Protein 7ZVM (pdb70)

Foldseek 3Di:
DDPPQKDKAWDPVPNDDAFKTKIKIWGAAQGKFAKKFFAFKKKKKAWQAAWKFKDWAPDTDTDHHGDIDMHGGPIIMMIGRRGNDIGIIIMMIGSDDDGRMDGD

Organism: Thermococcus barophilus (strain DSM 11836 / MP) (NCBI:txid391623)

B-factor: mean 29.09, std 11.27, range [15.62, 90.48]

Structure (mmCIF, N/CA/C/O backbone):
data_7ZVM
#
_entry.id   7ZVM
#
_cell.length_a   48.482
_cell.length_b   52.410
_cell.length_c   112.868
_cell.angle_alpha   90.000
_cell.angle_beta   90.000
_cell.angle_gamma   90.000
#
_symmetry.space_group_name_H-M   'I 2 2 2'
#
loop_
_entity.id
_entity.type
_entity.pdbx_description
1 polymer '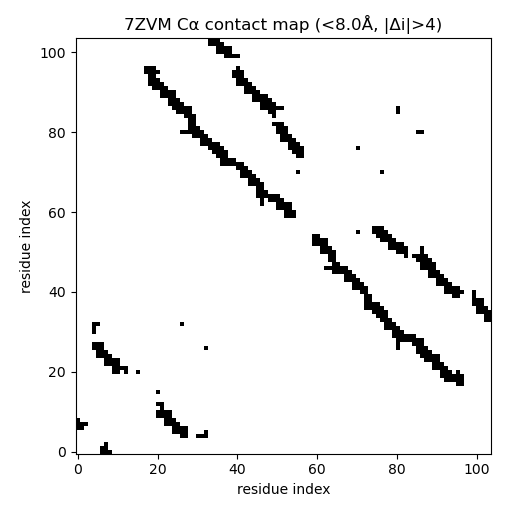Mannose-6-phosphate isomerase'
2 non-polymer 'MAGNESIUM ION'
3 water water
#
loop_
_atom_site.group_PDB
_atom_site.id
_atom_site.type_symbol
_atom_site.label_atom_id
_atom_site.label_alt_id
_atom_site.label_comp_id
_atom_site.label_asym_id
_atom_site.label_entity_id
_atom_site.label_seq_id
_atom_site.pdbx_PDB_ins_code
_atom_site.Cartn_x
_atom_site.Cartn_y
_atom_site.Cartn_z
_atom_site.occupancy
_atom_site.B_iso_or_equiv
_atom_site.auth_seq_id
_atom_site.auth_comp_id
_atom_site.auth_asym_id
_atom_site.auth_atom_id
_atom_site.pdbx_PDB_model_num
ATOM 1 N N . ILE A 1 9 ? 10.476 -12.656 17.686 1.00 36.32 9 ILE A N 1
ATOM 2 C CA . ILE A 1 9 ? 9.264 -12.658 18.618 1.00 38.61 9 ILE A CA 1
ATOM 3 C C . ILE A 1 9 ? 8.250 -11.540 18.267 1.00 31.49 9 ILE A C 1
ATOM 4 O O . ILE A 1 9 ? 8.591 -10.358 18.288 1.00 33.42 9 ILE A O 1
ATOM 9 N N . ASP A 1 10 ? 6.980 -11.909 18.101 1.00 36.20 10 ASP A N 1
ATOM 10 C CA . ASP A 1 10 ? 5.923 -10.947 17.698 1.00 37.54 10 ASP A CA 1
ATOM 11 C C . ASP A 1 10 ? 5.386 -10.151 18.888 1.00 30.27 10 ASP A C 1
ATOM 12 O O . ASP A 1 10 ? 4.999 -10.755 19.852 1.00 39.72 10 ASP A O 1
ATOM 17 N N . ARG A 1 11 ? 5.264 -8.833 18.751 1.00 28.52 11 ARG A N 1
ATOM 18 C CA . ARG A 1 11 ? 4.701 -7.919 19.771 1.00 33.82 11 ARG A CA 1
ATOM 19 C C . ARG A 1 11 ? 3.648 -7.015 19.102 1.00 31.19 11 ARG A C 1
ATOM 20 O O . ARG A 1 11 ? 3.505 -5.884 19.532 1.00 36.67 11 ARG A O 1
ATOM 28 N N . GLY A 1 12 ? 2.974 -7.496 18.061 1.00 36.29 12 GLY A N 1
ATOM 29 C CA . GLY A 1 12 ? 1.816 -6.808 17.433 1.00 40.29 12 GLY A CA 1
ATOM 30 C C . GLY A 1 12 ? 2.228 -5.725 16.429 1.00 29.05 12 GLY A C 1
ATOM 31 O O . GLY A 1 12 ? 2.159 -5.971 15.210 1.00 35.28 12 GLY A O 1
ATOM 32 N N . THR A 1 13 ? 2.667 -4.561 16.899 1.00 31.57 13 THR A N 1
ATOM 33 C CA . THR A 1 13 ? 3.109 -3.431 16.035 1.00 28.68 13 THR A CA 1
ATOM 34 C C . THR A 1 13 ? 4.603 -3.559 15.695 1.00 28.58 13 THR A C 1
ATOM 35 O O . THR A 1 13 ? 5.073 -2.832 14.795 1.00 25.40 13 THR A O 1
ATOM 39 N N . TYR A 1 14 ? 5.317 -4.464 16.351 1.00 23.43 14 TYR A N 1
ATOM 40 C CA . TYR A 1 14 ? 6.774 -4.686 16.108 1.00 20.01 14 TYR A CA 1
ATOM 41 C C . TYR A 1 14 ? 7.123 -6.135 16.420 1.00 26.42 14 TYR A C 1
ATOM 42 O O . TYR A 1 14 ? 6.317 -6.840 16.979 1.00 28.32 14 TYR A O 1
ATOM 51 N N . ARG A 1 15 ? 8.279 -6.579 15.956 1.00 22.19 15 ARG A N 1
ATOM 52 C CA . ARG A 1 15 ? 8.888 -7.867 16.302 1.00 21.58 15 ARG A CA 1
ATOM 53 C C . ARG A 1 15 ? 10.225 -7.568 16.992 1.00 21.45 15 ARG A C 1
ATOM 54 O O . ARG A 1 15 ? 10.840 -6.495 16.709 1.00 21.42 15 ARG A O 1
ATOM 62 N N . LYS A 1 16 ? 10.674 -8.452 17.875 1.00 25.71 16 LYS A N 1
ATOM 63 C CA . LYS A 1 16 ? 11.944 -8.207 18.587 1.00 29.33 16 LYS A CA 1
ATOM 64 C C . LYS A 1 16 ? 12.747 -9.501 18.621 1.00 28.31 16 LYS A C 1
ATOM 65 O O . LYS A 1 16 ? 12.174 -10.573 18.659 1.00 27.71 16 LYS A O 1
ATOM 71 N N . ALA A 1 17 ? 14.062 -9.359 18.604 1.00 20.64 17 ALA A N 1
ATOM 72 C CA . ALA A 1 17 ? 15.023 -10.468 18.771 1.00 22.23 17 ALA A CA 1
ATOM 73 C C . ALA A 1 17 ? 16.013 -10.030 19.848 1.00 19.22 17 ALA A C 1
ATOM 74 O O . ALA A 1 17 ? 16.775 -9.102 19.656 1.00 22.04 17 ALA A O 1
ATOM 76 N N . PRO A 1 18 ? 16.016 -10.680 21.014 1.00 22.47 18 PRO A N 1
ATOM 77 C CA . PRO A 1 18 ? 16.987 -10.388 22.061 1.00 21.89 18 PRO A CA 1
ATOM 78 C C . PRO A 1 18 ? 18.402 -10.702 21.573 1.00 19.78 18 PRO A C 1
ATOM 79 O O . PRO A 1 18 ? 18.590 -11.666 20.868 1.00 20.29 18 PRO A O 1
ATOM 83 N N . LEU A 1 19 ? 19.353 -9.894 21.995 1.00 18.95 19 LEU A N 1
ATOM 84 C CA . LEU A 1 19 ? 20.776 -10.131 21.675 1.00 21.58 19 LEU A CA 1
ATOM 85 C C . LEU A 1 19 ? 21.544 -10.419 22.971 1.00 21.49 19 LEU A C 1
ATOM 86 O O . LEU A 1 19 ? 21.371 -9.673 23.952 1.00 20.53 19 LEU A O 1
ATOM 91 N N . PHE A 1 20 ? 22.391 -11.437 22.956 1.00 19.91 20 PHE A N 1
ATOM 92 C CA . PHE A 1 20 ? 23.224 -11.834 24.112 1.00 21.25 20 PHE A CA 1
ATOM 93 C C . PHE A 1 20 ? 22.374 -11.993 25.363 1.00 20.93 20 PHE A C 1
ATOM 94 O O . PHE A 1 20 ? 22.743 -11.550 26.445 1.00 21.44 20 PHE A O 1
ATOM 102 N N . GLU A 1 21 ? 21.217 -12.620 25.186 1.00 22.69 21 GLU A N 1
ATOM 103 C CA . GLU A 1 21 ? 20.219 -12.763 26.263 1.00 28.20 21 GLU A CA 1
ATOM 104 C C . GLU A 1 21 ? 20.934 -13.361 27.480 1.00 25.11 21 GLU A C 1
ATOM 105 O O . GLU A 1 21 ? 21.528 -14.466 27.331 1.00 22.54 21 GLU A O 1
ATOM 111 N N . GLY A 1 22 ? 20.911 -12.648 28.643 1.00 25.58 22 GLY A N 1
ATOM 112 C CA . GLY A 1 22 ? 21.465 -13.184 29.891 1.00 21.07 22 GLY A CA 1
ATOM 113 C C . GLY A 1 22 ? 22.960 -12.945 30.040 1.00 21.76 22 GLY A C 1
ATOM 114 O O . GLY A 1 22 ? 23.491 -13.290 31.102 1.00 23.77 22 GLY A O 1
ATOM 115 N N . GLU A 1 23 ? 23.620 -12.355 29.067 1.00 20.44 23 GLU A N 1
ATOM 116 C CA . GLU A 1 23 ? 25.091 -12.193 29.111 1.00 23.52 23 GLU A CA 1
ATOM 117 C C . GLU A 1 23 ? 25.443 -10.755 29.450 1.00 25.16 23 GLU A C 1
ATOM 118 O O . GLU A 1 23 ? 26.626 -10.506 29.694 1.00 26.40 23 GLU A O 1
ATOM 124 N N . LEU A 1 24 ? 24.484 -9.830 29.350 1.00 21.90 24 LEU A N 1
ATOM 125 C CA . LEU A 1 24 ? 24.716 -8.397 29.671 1.00 19.66 24 LEU A CA 1
ATOM 126 C C . LEU A 1 24 ? 24.601 -8.178 31.172 1.00 22.96 24 LEU A C 1
ATOM 127 O O . LEU A 1 24 ? 23.883 -8.935 31.849 1.00 22.10 24 LEU A O 1
ATOM 132 N N . PRO A 1 25 ? 25.283 -7.146 31.740 1.00 20.23 25 PRO A N 1
ATOM 133 C CA . PRO A 1 25 ? 25.182 -6.871 33.165 1.00 21.51 25 PRO A CA 1
ATOM 134 C C . PRO A 1 25 ? 23.751 -6.442 33.547 1.00 22.99 25 PRO A C 1
ATOM 135 O O . PRO A 1 25 ? 23.019 -5.840 32.772 1.00 22.45 25 PRO A O 1
ATOM 139 N N . GLU A 1 26 ? 23.385 -6.752 34.783 1.00 29.30 26 GLU A N 1
ATOM 140 C CA . GLU A 1 26 ? 22.090 -6.343 35.373 1.00 33.87 26 GLU A CA 1
ATOM 141 C C . GLU A 1 26 ? 21.872 -4.845 35.115 1.00 32.82 26 GLU A C 1
ATOM 142 O O . GLU A 1 26 ? 22.759 -4.033 35.369 1.00 31.73 26 GLU A O 1
ATOM 148 N N . GLY A 1 27 ? 20.686 -4.5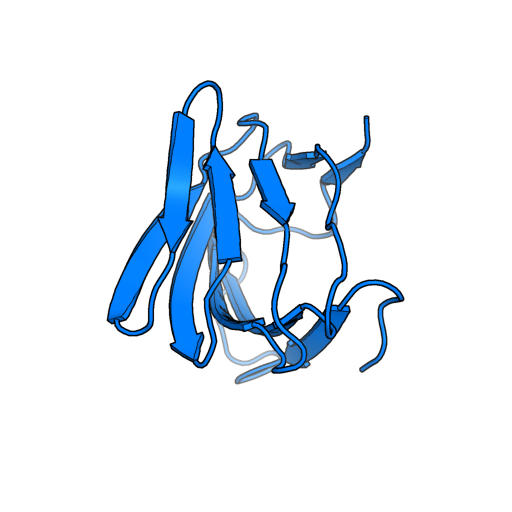11 34.555 1.00 23.99 27 GLY A N 1
ATOM 149 C CA . GLY A 1 27 ? 20.399 -3.116 34.242 1.00 23.86 27 GLY A CA 1
ATOM 150 C C . GLY A 1 27 ? 20.501 -2.828 32.761 1.00 22.09 27 GLY A C 1
ATOM 151 O O . GLY A 1 27 ? 20.238 -1.708 32.365 1.00 21.66 27 GLY A O 1
ATOM 152 N N . SER A 1 28 ? 20.948 -3.782 31.964 1.00 19.93 28 SER A N 1
ATOM 153 C CA . SER A 1 28 ? 21.173 -3.502 30.535 1.00 19.93 28 SER A CA 1
ATOM 154 C C . SER A 1 28 ? 20.496 -4.616 29.752 1.00 18.52 28 SER A C 1
ATOM 155 O O . SER A 1 28 ? 20.317 -5.737 30.289 1.00 19.34 28 SER A O 1
ATOM 158 N N . TYR A 1 29 ? 20.088 -4.297 28.539 1.00 18.28 29 TYR A N 1
ATOM 159 C CA . TYR A 1 29 ? 19.411 -5.253 27.655 1.00 18.92 29 TYR A CA 1
ATOM 160 C C . TYR A 1 29 ? 19.648 -4.793 26.223 1.00 19.39 29 TYR A C 1
ATOM 161 O O . TYR A 1 29 ? 19.753 -3.588 25.978 1.00 19.73 29 TYR A O 1
ATOM 170 N N . ALA A 1 30 ? 19.733 -5.739 25.317 1.00 16.79 30 ALA A N 1
ATOM 171 C CA . ALA A 1 30 ? 19.942 -5.402 23.897 1.00 18.70 30 ALA A CA 1
ATOM 172 C C . ALA A 1 30 ? 19.026 -6.239 23.020 1.00 17.83 30 ALA A C 1
ATOM 173 O O . ALA A 1 30 ? 18.773 -7.378 23.322 1.00 16.89 30 ALA A O 1
ATOM 175 N N . GLN A 1 31 ? 18.567 -5.634 21.948 1.00 17.82 31 GLN A N 1
ATOM 176 C CA . GLN A 1 31 ? 17.686 -6.359 21.027 1.00 18.48 31 GLN A CA 1
ATOM 177 C C . GLN A 1 31 ? 17.677 -5.671 19.673 1.00 17.72 31 GLN A C 1
ATOM 178 O O . GLN A 1 31 ? 18.063 -4.503 19.543 1.00 18.69 31 GLN A O 1
ATOM 184 N N . ILE A 1 32 ? 17.253 -6.454 18.694 1.00 17.68 32 ILE A N 1
ATOM 185 C CA . ILE A 1 32 ? 16.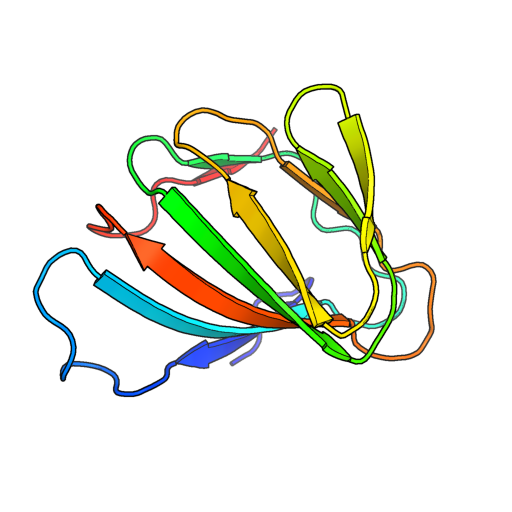846 -5.950 17.371 1.00 18.35 32 ILE A CA 1
ATOM 186 C C . ILE A 1 32 ? 15.347 -5.763 17.440 1.00 19.09 32 ILE A C 1
ATOM 187 O O . ILE A 1 32 ? 14.647 -6.674 17.888 1.00 19.20 32 ILE A O 1
ATOM 192 N N . VAL A 1 33 ? 14.906 -4.614 17.007 1.00 19.29 33 VAL A N 1
ATOM 193 C CA . VAL A 1 33 ? 13.462 -4.374 16.859 1.00 17.57 33 VAL A CA 1
ATOM 194 C C . VAL A 1 33 ? 13.149 -4.153 15.372 1.00 17.87 33 VAL A C 1
ATOM 195 O O . VAL A 1 33 ? 13.867 -3.417 14.700 1.00 20.06 33 VAL A O 1
ATOM 199 N N . GLU A 1 34 ? 12.033 -4.691 14.892 1.00 22.59 34 GLU A N 1
ATOM 200 C CA . GLU A 1 34 ? 11.523 -4.260 13.569 1.00 26.72 34 GLU A CA 1
ATOM 201 C C . GLU A 1 34 ? 10.093 -3.796 13.751 1.00 25.67 34 GLU A C 1
ATOM 202 O O . GLU A 1 34 ? 9.255 -4.596 14.145 1.00 27.17 34 GLU A O 1
ATOM 208 N N . ILE A 1 35 ? 9.895 -2.516 13.506 1.00 19.80 35 ILE A N 1
ATOM 209 C CA . ILE A 1 35 ? 8.549 -1.889 13.468 1.00 20.12 35 ILE A CA 1
ATOM 210 C C . ILE A 1 35 ? 7.932 -2.383 12.157 1.00 23.91 35 ILE A C 1
ATOM 211 O O . ILE A 1 35 ? 8.583 -2.352 11.116 1.00 21.00 35 ILE A O 1
ATOM 216 N N . LYS A 1 36 ? 6.738 -2.924 12.209 1.00 23.17 36 LYS A N 1
ATOM 217 C CA . LYS A 1 36 ? 6.173 -3.585 11.011 1.00 25.71 36 LYS A CA 1
ATOM 218 C C . LYS A 1 36 ? 5.818 -2.544 9.942 1.00 27.34 36 LYS A C 1
ATOM 219 O O . LYS A 1 36 ? 5.689 -1.356 10.216 1.00 23.01 36 LYS A O 1
ATOM 225 N N . PRO A 1 37 ? 5.637 -3.010 8.684 1.00 27.78 37 PRO A N 1
ATOM 226 C CA . PRO A 1 37 ? 5.230 -2.167 7.578 1.00 26.53 37 PRO A CA 1
ATOM 227 C C . PRO A 1 37 ? 4.028 -1.302 7.966 1.00 24.41 37 PRO A C 1
ATOM 228 O O . PRO A 1 37 ? 3.064 -1.822 8.466 1.00 22.66 37 PRO A O 1
ATOM 232 N N . LYS A 1 38 ? 4.156 -0.009 7.707 1.00 23.73 38 LYS A N 1
ATOM 233 C CA . LYS A 1 38 ? 3.061 0.977 7.736 1.00 26.90 38 LYS A CA 1
ATOM 234 C C . LYS A 1 38 ? 2.521 1.159 9.149 1.00 26.73 38 LYS A C 1
ATOM 235 O O . LYS A 1 38 ? 1.549 1.834 9.281 1.00 33.89 38 LYS A O 1
ATOM 241 N N . GLN A 1 39 ? 3.178 0.655 10.180 1.00 24.92 39 GLN A N 1
ATOM 242 C CA . GLN A 1 39 ? 2.620 0.638 11.552 1.00 21.30 39 GLN A CA 1
ATOM 243 C C . GLN A 1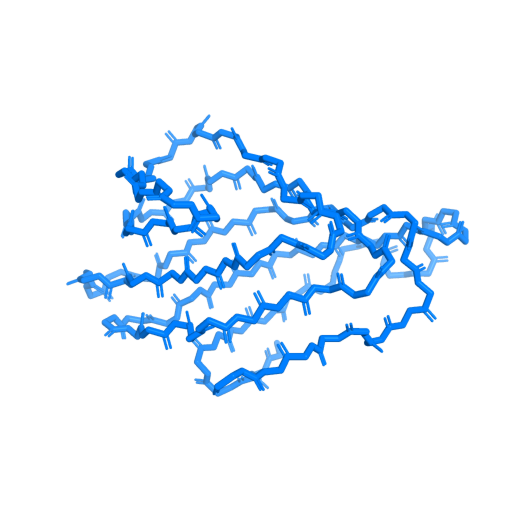 39 ? 3.092 1.862 12.350 1.00 21.93 39 GLN A C 1
ATOM 244 O O . GLN A 1 39 ? 4.259 2.364 12.219 1.00 23.75 39 GLN A O 1
ATOM 250 N N . THR A 1 40 ? 2.203 2.328 13.199 1.00 22.08 40 THR A N 1
ATOM 251 C CA . THR A 1 40 ? 2.469 3.334 14.242 1.00 20.80 40 THR A CA 1
ATOM 252 C C . THR A 1 40 ? 2.679 2.603 15.570 1.00 20.32 40 THR A C 1
ATOM 253 O O . THR A 1 40 ? 1.858 1.674 15.939 1.00 20.80 40 THR A O 1
ATOM 257 N N . VAL A 1 41 ? 3.782 2.962 16.235 1.00 19.61 41 VAL A N 1
ATOM 258 C CA . VAL A 1 41 ? 3.979 2.630 17.664 1.00 21.05 41 VAL A CA 1
ATOM 259 C C . VAL A 1 41 ? 3.603 3.890 18.420 1.00 20.52 41 VAL A C 1
ATOM 260 O O . VAL A 1 41 ? 4.268 4.919 18.285 1.00 21.04 41 VAL A O 1
ATOM 264 N N . PRO A 1 42 ? 2.471 3.831 19.155 1.00 21.49 42 PRO A N 1
ATOM 265 C CA . PRO A 1 42 ? 1.908 5.033 19.732 1.00 23.65 42 PRO A CA 1
ATOM 266 C C . PRO A 1 42 ? 2.700 5.565 20.936 1.00 22.06 42 PRO A C 1
ATOM 267 O O . PRO A 1 42 ? 3.634 4.935 21.435 1.00 18.02 42 PRO A O 1
ATOM 271 N N . LYS A 1 43 ? 2.300 6.753 21.345 1.00 22.92 43 LYS A N 1
ATOM 272 C CA . LYS A 1 43 ? 2.964 7.520 22.419 1.00 21.45 43 LYS A CA 1
ATOM 273 C C . LYS A 1 43 ? 3.031 6.678 23.695 1.00 23.31 43 LYS A C 1
ATOM 274 O O . LYS A 1 43 ? 2.051 6.070 24.109 1.00 25.42 43 LYS A O 1
ATOM 280 N N . HIS A 1 44 ? 4.217 6.628 24.241 1.00 19.30 44 HIS A N 1
ATOM 281 C CA . HIS A 1 44 ? 4.519 5.952 25.516 1.00 17.50 44 HIS A CA 1
ATOM 282 C C . HIS A 1 44 ? 5.807 6.530 26.078 1.00 18.67 44 HIS A C 1
ATOM 283 O O . HIS A 1 44 ? 6.564 7.187 25.348 1.00 20.34 44 HIS A O 1
ATOM 290 N N . TYR A 1 45 ? 5.980 6.327 27.371 1.00 17.49 45 TYR A N 1
ATOM 291 C CA . TYR A 1 45 ? 7.265 6.630 28.025 1.00 17.78 45 TYR A CA 1
ATOM 292 C C . TYR A 1 45 ? 7.623 5.495 28.969 1.00 19.49 45 TYR A C 1
ATOM 293 O O . TYR A 1 45 ? 6.780 4.618 29.285 1.00 21.49 45 TYR A O 1
ATOM 302 N N . HIS A 1 46 ? 8.904 5.457 29.311 1.00 18.31 46 HIS A N 1
ATOM 303 C CA . HIS A 1 46 ? 9.462 4.529 30.311 1.00 20.57 46 HIS A CA 1
ATOM 304 C C . HIS A 1 46 ? 9.685 5.280 31.620 1.00 20.35 46 HIS A C 1
ATOM 305 O O . HIS A 1 46 ? 10.183 6.400 31.582 1.00 21.53 46 HIS A O 1
ATOM 312 N N . GLU A 1 47 ? 9.376 4.645 32.743 1.00 24.75 47 GLU A N 1
ATOM 313 C CA . GLU A 1 47 ? 9.586 5.270 34.080 1.00 29.12 47 GLU A CA 1
ATOM 314 C C . GLU A 1 47 ? 11.082 5.406 34.383 1.00 30.21 47 GLU A C 1
ATOM 315 O O . GLU A 1 47 ? 11.428 6.392 34.927 1.00 30.10 47 GLU A O 1
ATOM 321 N N . LYS A 1 48 ? 11.919 4.426 34.042 1.00 27.47 48 LYS A N 1
ATOM 322 C CA . LYS A 1 48 ? 13.308 4.374 34.587 1.00 27.04 48 LYS A CA 1
ATOM 323 C C . LYS A 1 48 ? 14.352 4.252 33.462 1.00 30.01 48 LYS A C 1
ATOM 324 O O . LYS A 1 48 ? 15.429 4.815 33.562 1.00 33.15 48 LYS A O 1
ATOM 330 N N . GLN A 1 49 ? 14.023 3.457 32.444 1.00 23.70 49 GLN A N 1
ATOM 331 C CA . GLN A 1 49 ? 15.025 3.035 31.442 1.00 22.00 49 GLN A CA 1
ATOM 332 C C . GLN A 1 49 ? 15.326 4.155 30.462 1.00 25.59 49 GLN A C 1
ATOM 333 O O . GLN A 1 49 ? 14.466 4.957 30.145 1.00 23.12 49 GLN A O 1
ATOM 339 N N . TYR A 1 50 ? 16.557 4.116 29.979 1.00 18.64 50 TYR A N 1
ATOM 340 C CA . TYR A 1 50 ? 17.037 4.906 28.827 1.00 20.73 50 TYR A CA 1
ATOM 341 C C . TYR A 1 50 ? 17.082 3.966 27.620 1.00 19.47 50 TYR A C 1
ATOM 342 O O . TYR A 1 50 ? 17.404 2.723 27.821 1.00 23.51 50 TYR A O 1
ATOM 351 N N . GLU A 1 51 ? 16.827 4.484 26.428 1.00 22.98 51 GLU A N 1
ATOM 352 C CA . GLU A 1 51 ? 16.938 3.642 25.214 1.00 23.63 51 GLU A CA 1
ATOM 353 C C . GLU A 1 51 ? 17.827 4.342 24.207 1.00 25.34 51 GLU A C 1
ATOM 354 O O . GLU A 1 51 ? 17.633 5.473 23.934 1.00 24.34 51 GLU A O 1
ATOM 360 N N . LEU A 1 52 ? 18.832 3.627 23.768 1.00 21.06 52 LEU A N 1
ATOM 361 C CA . LEU A 1 52 ? 19.680 4.033 22.647 1.00 18.62 52 LEU A CA 1
ATOM 362 C C . LEU A 1 52 ? 19.251 3.225 21.440 1.00 21.87 52 LEU A C 1
ATOM 363 O O . LEU A 1 52 ? 19.124 1.986 21.574 1.00 21.75 52 LEU A O 1
ATOM 368 N N . PHE A 1 53 ? 19.067 3.890 20.326 1.00 20.44 53 PHE A N 1
ATOM 369 C CA . PHE A 1 53 ? 18.563 3.274 19.066 1.00 24.52 53 PHE A CA 1
ATOM 370 C C . PHE A 1 53 ? 19.586 3.616 17.983 1.00 22.21 53 PHE A C 1
ATOM 371 O O . PHE A 1 53 ? 19.952 4.746 17.854 1.00 23.64 53 PHE A O 1
ATOM 379 N N . TYR A 1 54 ? 20.022 2.624 17.236 1.00 18.80 54 TYR A N 1
ATOM 380 C CA . TYR A 1 54 ? 20.800 2.728 15.998 1.00 16.81 54 TYR A CA 1
ATOM 381 C C . TYR A 1 54 ? 19.882 2.259 14.878 1.00 18.45 54 TYR A C 1
ATOM 382 O O . TYR A 1 54 ? 19.378 1.138 14.961 1.00 18.72 54 TYR A O 1
ATOM 391 N N . ILE A 1 55 ? 19.627 3.119 13.895 1.00 17.00 55 ILE A N 1
ATOM 392 C CA . ILE A 1 55 ? 18.714 2.727 12.778 1.00 17.62 55 ILE A CA 1
ATOM 393 C C . ILE A 1 55 ? 19.497 1.873 11.770 1.00 20.07 55 ILE A C 1
ATOM 394 O O . ILE A 1 55 ? 20.445 2.386 11.165 1.00 20.94 55 ILE A O 1
ATOM 399 N N . ILE A 1 56 ? 19.070 0.615 11.602 1.00 19.47 56 ILE A N 1
ATOM 400 C CA . ILE A 1 56 ? 19.707 -0.331 10.663 1.00 20.98 56 ILE A CA 1
ATOM 401 C C . ILE A 1 56 ? 19.141 -0.107 9.271 1.00 20.59 56 ILE A C 1
ATOM 402 O O . ILE A 1 56 ? 19.937 -0.013 8.300 1.00 20.09 56 ILE A O 1
ATOM 407 N N . SER A 1 57 ? 17.821 -0.151 9.125 1.00 21.49 57 SER A N 1
ATOM 408 C CA . SER A 1 57 ? 17.207 -0.087 7.776 1.00 22.36 57 SER A CA 1
ATOM 409 C C . SER A 1 57 ? 15.753 0.379 7.870 1.00 21.90 57 SER A C 1
ATOM 410 O O . SER A 1 57 ? 15.133 0.303 8.941 1.00 21.13 57 SER A O 1
ATOM 413 N N . GLY A 1 58 ? 15.293 0.900 6.751 1.00 22.23 58 GLY A N 1
ATOM 414 C CA . GLY A 1 58 ? 13.987 1.558 6.633 1.00 23.74 58 GLY A CA 1
ATOM 415 C C . GLY A 1 58 ? 14.042 3.038 6.980 1.00 25.51 58 GLY A C 1
ATOM 416 O O . GLY A 1 58 ? 15.130 3.607 7.282 1.00 24.25 58 GLY A O 1
ATOM 417 N N . GLN A 1 59 ? 12.873 3.647 6.983 1.00 25.01 59 GLN A N 1
ATOM 418 C CA . GLN A 1 59 ? 12.688 5.063 7.285 1.00 30.22 59 GLN A CA 1
ATOM 419 C C . GLN A 1 59 ? 11.408 5.190 8.086 1.00 29.31 59 GLN A C 1
ATOM 420 O O . GLN A 1 59 ? 10.447 4.514 7.778 1.00 29.06 59 GLN A O 1
ATOM 426 N N . ALA A 1 60 ? 11.426 6.066 9.063 1.00 18.95 60 ALA A N 1
ATOM 427 C CA . ALA A 1 60 ? 10.220 6.346 9.871 1.00 19.22 60 ALA A CA 1
ATOM 428 C C . ALA A 1 60 ? 10.261 7.754 10.449 1.00 20.13 60 ALA A C 1
ATOM 429 O O . ALA A 1 60 ? 11.327 8.388 10.524 1.00 23.37 60 ALA A O 1
ATOM 431 N N . LYS A 1 61 ? 9.111 8.228 10.852 1.00 21.13 61 LYS A N 1
ATOM 432 C CA . LYS A 1 61 ? 9.012 9.393 11.740 1.00 26.38 61 LYS A CA 1
ATOM 433 C C . LYS A 1 61 ? 9.19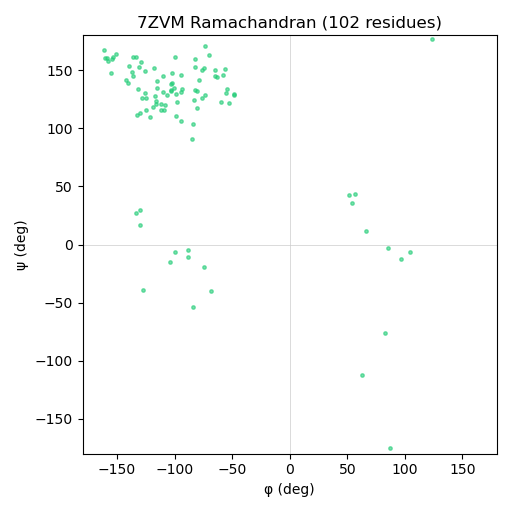5 8.872 13.163 1.00 28.68 61 LYS A C 1
ATOM 434 O O . LYS A 1 61 ? 8.516 7.953 13.552 1.00 26.93 61 LYS A O 1
ATOM 440 N N . LEU A 1 62 ? 10.157 9.422 13.870 1.00 21.42 62 LEU A N 1
ATOM 441 C CA . LEU A 1 62 ? 10.450 9.059 15.256 1.00 21.93 62 LEU A CA 1
ATOM 442 C C . LEU A 1 62 ? 10.185 10.302 16.086 1.00 26.22 62 LEU A C 1
ATOM 443 O O . LEU A 1 62 ? 10.772 11.331 15.811 1.00 22.27 62 LEU A O 1
ATOM 448 N N . GLY A 1 63 ? 9.275 10.201 17.040 1.00 19.53 63 GLY A N 1
ATOM 449 C CA . GLY A 1 63 ? 8.929 11.315 17.922 1.00 20.80 63 GLY A CA 1
ATOM 450 C C . GLY A 1 63 ? 9.580 11.095 19.285 1.00 21.24 63 GLY A C 1
ATOM 451 O O . GLY A 1 63 ? 9.549 10.013 19.788 1.00 18.68 63 GLY A O 1
ATOM 452 N N . ILE A 1 64 ? 10.217 12.144 19.763 1.00 21.28 64 ILE A N 1
ATOM 453 C CA . ILE A 1 64 ? 10.830 12.260 21.105 1.00 20.49 64 ILE A CA 1
ATOM 454 C C . ILE A 1 64 ? 10.396 13.597 21.687 1.00 21.02 64 ILE A C 1
ATOM 455 O O . ILE A 1 64 ? 10.840 14.680 21.181 1.00 21.75 64 ILE A O 1
ATOM 460 N N . GLU A 1 65 ? 9.570 13.528 22.719 1.00 23.16 65 GLU A N 1
ATOM 461 C CA . GLU A 1 65 ? 9.082 14.723 23.450 1.00 25.79 65 GLU A CA 1
ATOM 462 C C . GLU A 1 65 ? 8.262 15.576 22.470 1.00 27.04 65 GLU A C 1
ATOM 463 O O . GLU A 1 65 ? 7.217 15.109 22.020 1.00 29.41 65 GLU A O 1
ATOM 469 N N . GLU A 1 66 ? 8.738 16.757 22.099 1.00 27.99 66 GLU A N 1
ATOM 470 C CA . GLU A 1 66 ? 7.987 17.668 21.195 1.00 26.97 66 GLU A CA 1
ATOM 471 C C . GLU A 1 66 ? 8.507 17.566 19.775 1.00 32.55 66 GLU A C 1
ATOM 472 O O . GLU A 1 66 ? 7.883 18.188 18.937 1.00 40.86 66 GLU A O 1
ATOM 478 N N . ARG A 1 67 ? 9.592 16.835 19.515 1.00 37.70 67 ARG A N 1
ATOM 479 C CA . ARG A 1 67 ? 10.260 16.824 18.180 1.00 43.31 67 ARG A CA 1
ATOM 480 C C . ARG A 1 67 ? 9.900 15.531 17.421 1.00 38.40 67 ARG A C 1
ATOM 481 O O . ARG A 1 67 ? 9.805 14.450 18.007 1.00 27.81 67 ARG A O 1
ATOM 489 N N . GLU A 1 68 ? 9.622 15.650 16.127 1.00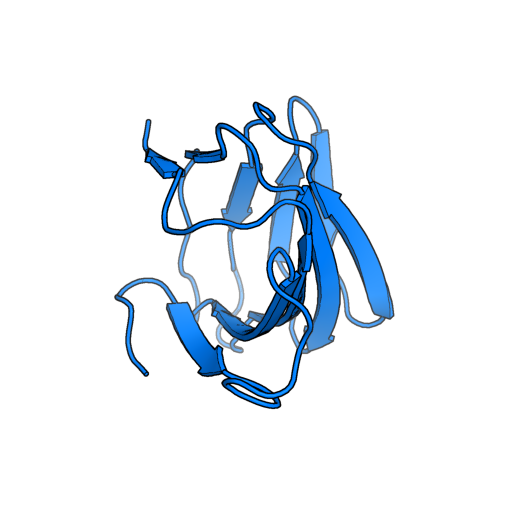 35.65 68 GLU A N 1
ATOM 490 C CA . GLU A 1 68 ? 9.502 14.474 15.246 1.00 32.69 68 GLU A CA 1
ATOM 491 C C . GLU A 1 68 ? 10.717 14.543 14.337 1.00 29.43 68 GLU A C 1
ATOM 492 O O . GLU A 1 68 ? 10.920 15.591 13.777 1.00 36.51 68 GLU A O 1
ATOM 498 N N . TYR A 1 69 ? 11.433 13.431 14.195 1.00 22.00 69 TYR A N 1
ATOM 499 C CA . TYR A 1 69 ? 12.630 13.268 13.349 1.00 23.05 69 TYR A CA 1
ATOM 500 C C . TYR A 1 69 ? 12.334 12.367 12.162 1.00 23.74 69 TYR A C 1
ATOM 501 O O . TYR A 1 69 ? 11.555 11.444 12.318 1.00 24.84 69 TYR A O 1
ATOM 510 N N . ASP A 1 70 ? 12.951 12.663 11.026 1.00 27.65 70 ASP A N 1
ATOM 511 C CA . ASP A 1 70 ? 12.974 11.731 9.862 1.00 29.27 70 ASP A CA 1
ATOM 512 C C . ASP A 1 70 ? 14.135 10.771 10.080 1.00 29.17 70 ASP A C 1
ATOM 513 O O . ASP A 1 70 ? 15.227 11.101 9.718 1.00 31.58 70 ASP A O 1
ATOM 518 N N . ALA A 1 71 ? 13.861 9.659 10.727 1.00 22.63 71 ALA A N 1
ATOM 519 C CA . ALA A 1 71 ? 14.850 8.624 11.093 1.00 20.79 71 ALA A CA 1
ATOM 520 C C . ALA A 1 71 ? 15.210 7.788 9.856 1.00 21.54 71 ALA A C 1
ATOM 521 O O . ALA A 1 71 ? 14.319 7.258 9.196 1.00 22.62 71 ALA A O 1
ATOM 523 N N . LYS A 1 72 ? 16.498 7.698 9.563 1.00 25.82 72 LYS A N 1
ATOM 524 C CA . LYS A 1 72 ? 17.064 7.030 8.389 1.00 28.51 72 LYS A CA 1
ATOM 525 C C . LYS A 1 72 ? 18.222 6.166 8.861 1.00 31.30 72 LYS A C 1
ATOM 526 O O . LYS A 1 72 ? 18.719 6.354 9.956 1.00 26.31 72 LYS A O 1
ATOM 532 N N . PRO A 1 73 ? 18.651 5.170 8.050 1.00 21.16 73 PRO A N 1
ATOM 533 C CA . PRO A 1 73 ? 19.730 4.270 8.443 1.00 22.07 73 PRO A CA 1
ATOM 534 C C . PRO A 1 73 ? 21.006 5.045 8.835 1.00 20.81 73 PRO A C 1
ATOM 535 O O . PRO A 1 73 ? 21.347 6.046 8.183 1.00 21.01 73 PRO A O 1
ATOM 539 N N . GLY A 1 74 ? 21.609 4.651 9.969 1.00 21.13 74 GLY A N 1
ATOM 540 C CA . GLY A 1 74 ? 22.824 5.283 10.509 1.00 19.99 74 GLY A CA 1
ATOM 541 C C . GLY A 1 74 ? 22.515 6.297 11.561 1.00 21.12 74 GLY A C 1
ATOM 542 O O . GLY A 1 74 ? 23.416 6.740 12.234 1.00 24.12 74 GLY A O 1
ATOM 543 N N . ASP A 1 75 ? 21.271 6.697 11.702 1.00 22.90 75 ASP A N 1
ATOM 544 C CA . ASP A 1 75 ? 20.934 7.704 12.707 1.00 20.92 75 ASP A CA 1
ATOM 545 C C . ASP A 1 75 ? 20.986 7.020 14.081 1.00 20.34 75 ASP A C 1
ATOM 546 O O . ASP A 1 75 ? 20.708 5.811 14.185 1.00 17.78 75 ASP A O 1
ATOM 551 N N . ILE A 1 76 ? 21.278 7.791 15.102 1.00 19.34 76 ILE A N 1
ATOM 552 C CA . ILE A 1 76 ? 21.336 7.273 16.496 1.00 18.73 76 ILE A CA 1
ATOM 553 C C . ILE A 1 76 ? 20.539 8.232 17.361 1.00 20.21 76 ILE A C 1
ATOM 554 O O . ILE A 1 76 ? 20.742 9.421 17.274 1.00 18.94 76 ILE A O 1
ATOM 559 N N . PHE A 1 77 ? 19.699 7.692 18.216 1.00 17.00 77 PHE A N 1
ATOM 560 C CA . PHE A 1 77 ? 18.852 8.478 19.084 1.00 15.98 77 PHE A CA 1
ATOM 561 C C . PHE A 1 77 ? 19.028 7.973 20.516 1.00 16.77 77 PHE A C 1
ATOM 562 O O . PHE A 1 77 ? 19.303 6.786 20.775 1.00 17.95 77 PHE A O 1
ATOM 570 N N . LEU A 1 78 ? 18.716 8.859 21.440 1.00 17.21 78 LEU A N 1
ATOM 571 C CA . LEU A 1 78 ? 18.631 8.530 22.876 1.00 18.41 78 LEU A CA 1
ATOM 572 C C . LEU A 1 78 ? 17.244 8.945 23.384 1.00 20.33 78 LEU A C 1
ATOM 573 O O . LEU A 1 78 ? 16.841 10.113 23.182 1.00 19.84 78 LEU A O 1
ATOM 578 N N . VAL A 1 79 ? 16.528 8.026 23.996 1.00 19.48 79 VAL A N 1
ATOM 579 C CA . VAL A 1 79 ? 15.251 8.371 24.654 1.00 18.60 79 VAL A CA 1
ATOM 580 C C . VAL A 1 79 ? 15.473 8.200 26.144 1.00 18.07 79 VAL A C 1
ATOM 581 O O . VAL A 1 79 ? 15.635 7.046 26.613 1.00 18.82 79 VAL A O 1
ATOM 585 N N . LYS A 1 80 ? 15.376 9.322 26.837 1.00 21.39 80 LYS A N 1
ATOM 586 C CA . LYS A 1 80 ? 15.608 9.387 28.285 1.00 21.83 80 LYS A CA 1
ATOM 587 C C . LYS A 1 80 ? 14.332 8.958 28.963 1.00 27.05 80 LYS A C 1
ATOM 588 O O . LYS A 1 80 ? 13.283 8.962 28.355 1.00 23.84 80 LYS A O 1
ATOM 594 N N . PRO A 1 81 ? 14.436 8.540 30.235 1.00 23.01 81 PRO A N 1
ATOM 595 C CA . PRO A 1 81 ? 13.288 8.139 31.024 1.00 21.46 81 PRO A CA 1
ATOM 596 C C . PRO A 1 81 ? 12.247 9.251 31.090 1.00 19.36 81 PRO A C 1
ATOM 597 O O . PRO A 1 81 ? 12.625 10.436 31.074 1.00 18.43 81 PRO A O 1
ATOM 601 N N . LYS A 1 82 ? 10.988 8.862 31.225 1.00 19.46 82 LYS A N 1
ATOM 602 C CA . LYS A 1 82 ? 9.852 9.822 31.356 1.00 23.28 82 LYS A CA 1
ATOM 603 C C . LYS A 1 82 ? 9.840 10.831 30.212 1.00 25.78 82 LYS A C 1
ATOM 604 O O . LYS A 1 82 ? 9.457 11.964 30.425 1.00 25.94 82 LYS A O 1
ATOM 610 N N . THR A 1 83 ? 10.219 10.367 29.038 1.00 19.39 83 THR A N 1
ATOM 611 C CA . THR A 1 83 ? 10.179 11.114 27.769 1.00 18.39 83 THR A CA 1
ATOM 612 C C . THR A 1 83 ? 9.251 10.383 26.812 1.00 17.07 83 THR A C 1
ATOM 613 O O . THR A 1 83 ? 9.518 9.249 26.417 1.00 18.00 83 THR A O 1
ATOM 617 N N . VAL A 1 84 ? 8.206 11.056 26.413 1.00 18.62 84 VAL A N 1
ATOM 618 C CA . VAL A 1 84 ? 7.268 10.422 25.457 1.00 19.08 84 VAL A CA 1
ATOM 619 C C . VAL A 1 84 ? 8.006 10.188 24.130 1.00 17.91 84 VAL A C 1
ATOM 620 O O . VAL A 1 84 ? 8.793 11.024 23.682 1.00 18.53 84 VAL A O 1
ATOM 624 N N . HIS A 1 85 ? 7.657 9.097 23.490 1.00 18.86 85 HIS A N 1
ATOM 625 C CA . HIS A 1 85 ? 8.179 8.768 22.170 1.00 18.64 85 HIS A CA 1
ATOM 626 C C . HIS A 1 85 ? 7.222 7.880 21.431 1.00 19.87 85 HIS A C 1
ATOM 627 O O . HIS A 1 85 ? 6.321 7.257 22.045 1.00 19.60 85 HIS A O 1
ATOM 634 N N . TRP A 1 86 ? 7.408 7.903 20.121 1.00 17.62 86 TRP A N 1
ATOM 635 C CA . TRP A 1 86 ? 6.506 7.161 19.223 1.00 17.53 86 TRP A CA 1
ATOM 636 C C . TRP A 1 86 ? 7.204 6.993 17.876 1.00 18.48 86 TRP A C 1
ATOM 637 O O . TRP A 1 86 ? 8.193 7.698 17.598 1.00 19.98 86 TRP A O 1
ATOM 648 N N . VAL A 1 87 ? 6.647 6.128 17.032 1.00 18.96 87 VAL A N 1
ATOM 649 C CA . VAL A 1 87 ? 7.259 5.909 15.703 1.00 19.66 87 VAL A CA 1
ATOM 650 C C . VAL A 1 87 ? 6.120 5.792 14.736 1.00 20.09 87 VAL A C 1
ATOM 651 O O . VAL A 1 87 ? 5.158 5.087 15.065 1.00 23.15 87 VAL A O 1
ATOM 655 N N . VAL A 1 88 ? 6.280 6.387 13.577 1.00 21.45 88 VAL A N 1
ATOM 656 C CA . VAL A 1 88 ? 5.327 6.145 12.467 1.00 19.60 88 VAL A CA 1
ATOM 657 C C . VAL A 1 88 ? 6.155 5.597 11.304 1.00 22.46 88 VAL A C 1
ATOM 658 O O . VAL A 1 88 ? 6.909 6.350 10.713 1.00 22.51 88 VAL A O 1
ATOM 662 N N . ASN A 1 89 ? 5.974 4.306 10.998 1.00 23.75 89 ASN A N 1
ATOM 663 C CA . ASN A 1 89 ? 6.546 3.685 9.774 1.00 24.86 89 ASN A CA 1
ATOM 664 C C . ASN A 1 89 ? 5.578 3.962 8.596 1.00 26.51 89 ASN A C 1
ATOM 665 O O . ASN A 1 89 ? 4.581 3.332 8.508 1.00 35.36 89 ASN A O 1
ATOM 670 N N . LYS A 1 90 ? 5.888 4.886 7.715 1.00 38.22 90 LYS A N 1
ATOM 671 C CA . LYS A 1 90 ? 5.006 5.129 6.545 1.00 46.05 90 LYS A CA 1
ATOM 672 C C . LYS A 1 90 ? 5.411 4.216 5.377 1.00 50.17 90 LYS A C 1
ATOM 673 O O . LYS A 1 90 ? 4.696 4.273 4.379 1.00 53.25 90 LYS A O 1
ATOM 679 N N . LYS A 1 91 ? 6.489 3.422 5.476 1.00 32.49 91 LYS A N 1
ATOM 680 C CA . LYS A 1 91 ? 6.914 2.555 4.343 1.00 35.00 91 LYS A CA 1
ATOM 681 C C . LYS A 1 91 ? 6.449 1.100 4.523 1.00 29.61 91 LYS A C 1
ATOM 682 O O . LYS A 1 91 ? 6.196 0.631 5.645 1.00 32.17 91 LYS A O 1
ATOM 688 N N . GLU A 1 92 ? 6.457 0.399 3.391 1.00 25.48 92 GLU A N 1
ATOM 689 C CA . GLU A 1 92 ? 6.148 -1.046 3.267 1.00 28.35 92 GLU A CA 1
ATOM 690 C C . GLU A 1 92 ? 7.328 -1.884 3.813 1.00 28.26 92 GLU A C 1
ATOM 691 O O . GLU A 1 92 ? 7.088 -3.062 4.135 1.00 37.45 92 GLU A O 1
ATOM 697 N N . GLU A 1 93 ? 8.536 -1.318 3.933 1.00 24.68 93 GLU A N 1
ATOM 698 C CA . GLU A 1 93 ? 9.725 -1.992 4.523 1.00 28.90 93 GLU A CA 1
ATOM 699 C C . GLU A 1 93 ? 9.607 -1.949 6.047 1.00 24.31 93 GLU A C 1
ATOM 700 O O . GLU A 1 93 ? 9.235 -0.917 6.626 1.00 24.49 93 GLU A O 1
ATOM 706 N N . PRO A 1 94 ? 10.011 -3.022 6.762 1.00 24.04 94 PRO A N 1
ATOM 707 C CA . PRO A 1 94 ? 10.171 -2.905 8.199 1.00 23.40 94 PRO A CA 1
ATOM 708 C C . PRO A 1 94 ? 11.181 -1.790 8.539 1.00 22.66 94 PRO A C 1
ATOM 709 O O . PRO A 1 94 ? 12.076 -1.491 7.792 1.00 23.71 94 PRO A O 1
ATOM 713 N N . PHE A 1 95 ? 10.919 -1.119 9.653 1.00 20.33 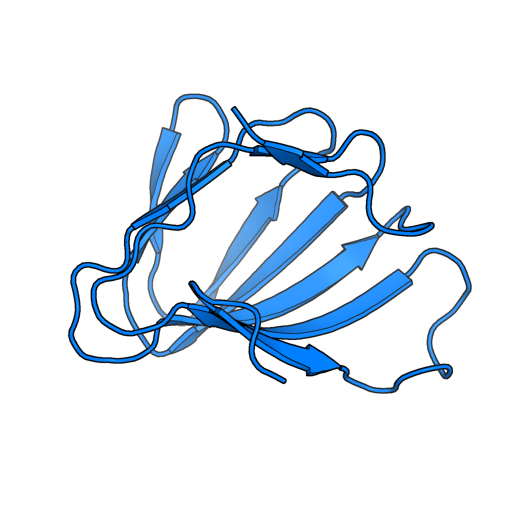95 PHE A N 1
ATOM 714 C CA . PHE A 1 95 ? 11.843 -0.147 10.268 1.00 20.58 95 PHE A CA 1
ATOM 715 C C . PHE A 1 95 ? 12.660 -0.888 11.315 1.00 20.49 95 PHE A C 1
ATOM 716 O O . PHE A 1 95 ? 12.089 -1.265 12.347 1.00 19.47 95 PHE A O 1
ATOM 724 N N . ARG A 1 96 ? 13.933 -1.148 10.998 1.00 24.67 96 ARG A N 1
ATOM 725 C CA . ARG A 1 96 ? 14.779 -2.053 11.812 1.00 19.48 96 ARG A CA 1
ATOM 726 C C . ARG A 1 96 ? 15.808 -1.247 12.607 1.00 19.03 96 ARG A C 1
ATOM 727 O O . ARG A 1 96 ? 16.500 -0.381 12.063 1.00 18.81 96 ARG A O 1
ATOM 735 N N . LEU A 1 97 ? 15.862 -1.509 13.897 1.00 19.59 97 LEU A N 1
ATOM 736 C CA . LEU A 1 97 ? 16.821 -0.809 14.757 1.00 18.84 97 LEU A CA 1
ATOM 737 C C . LEU A 1 97 ? 17.452 -1.731 15.793 1.00 17.28 97 LEU A C 1
ATOM 738 O O . LEU A 1 97 ? 16.942 -2.841 16.127 1.00 18.01 97 LEU A O 1
ATOM 743 N N . PHE A 1 98 ? 18.653 -1.312 16.168 1.00 17.66 98 PHE A N 1
ATOM 744 C CA . PHE A 1 98 ? 19.429 -1.959 17.220 1.00 16.79 98 P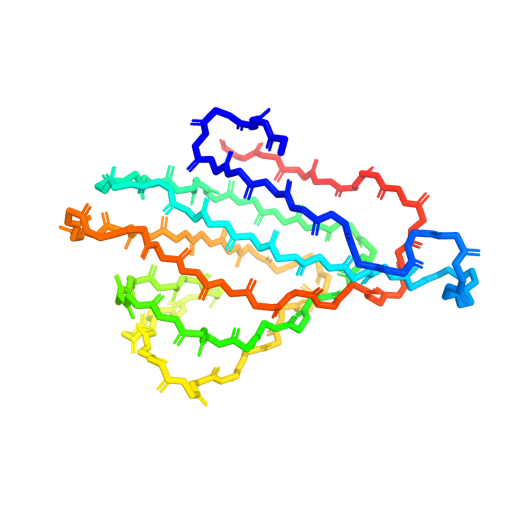HE A CA 1
ATOM 745 C C . PHE A 1 98 ? 19.156 -1.109 18.450 1.00 17.56 98 PHE A C 1
ATOM 746 O O . PHE A 1 98 ? 19.423 0.135 18.377 1.00 18.77 98 PHE A O 1
ATOM 754 N N . VAL A 1 99 ? 18.637 -1.754 19.491 1.00 18.13 99 VAL A N 1
ATOM 755 C CA . VAL A 1 99 ? 18.154 -1.077 20.724 1.00 19.07 99 VAL A CA 1
ATOM 756 C C . VAL A 1 99 ? 18.995 -1.548 21.905 1.00 16.86 99 VAL A C 1
ATOM 757 O O . VAL A 1 99 ? 19.091 -2.762 22.122 1.00 18.12 99 VAL A O 1
ATOM 761 N N . ILE A 1 100 ? 19.534 -0.590 22.642 1.00 17.09 100 ILE A N 1
ATOM 762 C CA . ILE A 1 100 ? 20.194 -0.873 23.950 1.00 17.81 100 ILE A CA 1
ATOM 763 C C . ILE A 1 100 ? 19.403 -0.174 25.039 1.00 19.43 100 ILE A C 1
ATOM 764 O O . ILE A 1 100 ? 19.201 1.019 24.958 1.00 19.58 100 ILE A O 1
ATOM 769 N N . LYS A 1 101 ? 18.952 -0.940 26.017 1.00 16.92 101 LYS A N 1
ATOM 770 C CA . LYS A 1 101 ? 18.242 -0.376 27.170 1.00 18.00 101 LYS A CA 1
ATOM 771 C C . LYS A 1 101 ? 19.224 -0.276 28.333 1.00 18.35 101 LYS A C 1
ATOM 772 O O . LYS A 1 101 ? 19.923 -1.230 28.604 1.00 18.74 101 LYS A O 1
ATOM 778 N N . LEU A 1 102 ? 19.199 0.852 29.005 1.00 20.00 102 LEU A N 1
ATOM 779 C CA . LEU A 1 102 ? 20.078 1.139 30.138 1.00 19.67 102 LEU A CA 1
ATOM 780 C C . LEU A 1 102 ? 19.221 1.542 31.333 1.00 20.43 102 LEU A C 1
ATOM 781 O O . LEU A 1 102 ? 18.139 2.122 31.139 1.00 22.77 102 LEU A O 1
ATOM 786 N N . ASN A 1 103 ? 19.709 1.235 32.531 1.00 22.64 103 ASN A N 1
ATOM 787 C CA . ASN A 1 103 ? 18.906 1.450 33.750 1.00 22.64 103 ASN A CA 1
ATOM 788 C C . ASN A 1 103 ? 17.591 0.676 33.582 1.00 23.25 103 ASN A C 1
ATOM 789 O O . ASN A 1 103 ? 16.572 1.169 33.992 1.00 22.57 103 ASN A O 1
ATOM 794 N N . TYR A 1 104 ? 17.680 -0.557 33.075 1.00 25.19 104 TYR A N 1
ATOM 795 C CA . TYR A 1 104 ? 16.549 -1.407 32.681 1.00 24.22 104 TYR A CA 1
ATOM 796 C C . TYR A 1 104 ? 16.369 -2.550 33.662 1.00 28.12 104 TYR A C 1
ATOM 797 O O . TYR A 1 104 ? 17.271 -3.392 33.780 1.00 29.82 104 TYR A O 1
ATOM 806 N N . PHE A 1 105 ? 15.183 -2.613 34.289 1.00 30.85 105 PHE A N 1
ATOM 807 C CA . PHE A 1 105 ? 14.855 -3.577 35.366 1.00 37.80 105 PHE A CA 1
ATOM 808 C C . PHE A 1 105 ? 13.532 -4.283 35.063 1.00 43.44 105 PHE A C 1
ATOM 809 O O . PHE A 1 105 ? 13.060 -5.023 35.927 1.00 58.49 105 PHE A O 1
ATOM 817 N N . GLY A 1 106 ? 13.077 -4.229 33.817 1.00 38.15 106 GLY A N 1
ATOM 818 C CA . GLY A 1 106 ? 11.811 -4.839 33.389 1.00 39.60 106 GLY A CA 1
ATOM 819 C C . GLY A 1 106 ? 10.886 -3.819 32.756 1.00 43.01 106 GLY A C 1
ATOM 820 O O . GLY A 1 106 ? 11.224 -2.625 32.699 1.00 34.73 106 GLY A O 1
ATOM 821 N N . ASP A 1 107 ? 9.742 -4.285 32.274 1.00 37.75 107 ASP A N 1
ATOM 822 C CA . ASP A 1 107 ? 8.797 -3.462 31.494 1.00 41.21 107 ASP A CA 1
ATOM 823 C C . ASP A 1 107 ? 8.400 -2.306 32.407 1.00 37.84 107 ASP A C 1
ATOM 824 O O . ASP A 1 107 ? 7.972 -2.579 33.510 1.00 38.82 107 ASP A O 1
ATOM 829 N N . ASP A 1 108 ? 8.619 -1.071 31.979 1.00 35.84 108 ASP A N 1
ATOM 830 C CA . ASP A 1 108 ? 8.276 0.130 32.775 1.00 32.76 108 ASP A CA 1
ATOM 831 C C . ASP A 1 108 ? 7.557 1.122 31.854 1.00 31.23 108 ASP A C 1
ATOM 832 O O . ASP A 1 108 ? 7.625 2.353 32.113 1.00 32.54 108 ASP A O 1
ATOM 837 N N . SER A 1 109 ? 6.889 0.600 30.823 1.00 28.31 109 SER A N 1
ATOM 838 C CA . SER A 1 109 ? 6.216 1.396 29.765 1.00 26.11 109 SER A CA 1
ATOM 839 C C . SER A 1 109 ? 4.866 1.885 30.270 1.00 24.90 109 SER A C 1
ATOM 840 O O . SER A 1 109 ? 4.066 1.095 30.779 1.00 29.29 109 SER A O 1
ATOM 843 N N . VAL A 1 110 ? 4.616 3.139 30.072 1.00 22.56 110 VAL A N 1
ATOM 844 C CA . VAL A 1 110 ? 3.288 3.771 30.249 1.00 21.08 110 VAL A CA 1
ATOM 845 C C . VAL A 1 110 ? 2.783 4.112 28.838 1.00 21.55 110 VAL A C 1
ATOM 846 O O . VAL A 1 110 ? 3.359 4.985 28.205 1.00 21.74 110 VAL A O 1
ATOM 850 N N . TRP A 1 111 ? 1.695 3.477 28.430 1.00 22.95 111 TRP A N 1
ATOM 851 C CA . TRP A 1 111 ? 1.064 3.722 27.111 1.00 25.29 111 TRP A CA 1
ATOM 852 C C . TRP A 1 111 ? -0.022 4.770 27.239 1.00 25.72 111 TRP A C 1
ATOM 853 O O . TRP A 1 111 ? -0.806 4.604 28.151 1.00 29.30 111 TRP A O 1
ATOM 864 N N . LEU A 1 112 ? -0.091 5.765 26.353 1.00 22.87 112 LEU A N 1
ATOM 865 C CA . LEU A 1 112 ? -1.109 6.871 26.412 1.00 29.56 112 LEU A CA 1
ATOM 866 C C . LEU A 1 112 ? -2.289 6.726 25.420 1.00 33.99 112 LEU A C 1
ATOM 867 O O . LEU A 1 112 ? -2.457 5.638 24.825 1.00 41.37 112 LEU A O 1
#

Nearest PDB structures (foldseek):
  7zvm-assembly1_A-2  TM=1.009E+00  e=7.869E-21  Thermococcus barophilus
  7zvy-assembly2_B  TM=9.969E-01  e=2.406E-17  Thermococcus kodakarensis
  7zvy-assembly1_G  TM=9.993E-01  e=8.103E-17  Thermococcus kodakarensis
  7zvy-assembly4_H  TM=9.856E-01  e=3.264E-15  Thermococcus kodakarensis
  5fpz-assembly1_A-2  TM=8.741E-01  e=5.870E-07  Yersinia enterocolitica subsp. enterocolitica 8081

Solvent-accessible surface area: 6018 Å² total; per-residue (Å²): 129,85,135,50,43,38,86,34,49,47,48,132,114,80,135,63,100,155,12,28,36,7,10,32,12,25,9,37,38,124,66,65,8,65,101,15,59,8,67,98,4,84,10,60,14,88,0,69,47,7,68,9,60,2,0,23,90,162,141,74,73,80,0,96,77,38,51,112,25,75,0,120,32,138,17,26,5,32,13,34,1,131,71,126,96,46,1,90,8,73,4,38,21,68,70,50,115,27,126,14,31,44,129,138

InterPro domains:
  IPR011051 RmlC-like cupin domain superfamily [SSF51182] (11-101)
  IPR013096 Cupin 2, conserved barrel [PF07883] (32-100)
  IPR014710 RmlC-like jelly roll fold [G3DSA:2.60.120.10] (11-112)
  IPR052538 Flavonoid dioxygenase-like [PTHR43346] (10-101)

Radius of gyration: 12.84 Å; Cα contacts (8 Å, |Δi|>4): 275; chains: 1; bounding box: 26×31×32 Å

Sequence (104 aa):
IDRGTYRKAPLFEGELPEGSYAQIVEIKPKQTVPKHYHEKQYELFYIISGQAKLGIEEREYDAKPGDIFLVKPKTVHWVVNKKEEPFRLFVIKLNYFGDDSVWL

Secondary structure (DSSP, 8-state):
-B-SSEEEEESSTTTSPTEEEEEEEEEPTT-EEEEEEESS-EEEEEEEE--EEEEETTEEEEE-TT-EEEE-TT--EEEE--SSS-EEEEEEEEEE-S--EEE-

CATH classification: 2.60.120.10